Protein AF-A0A956EH50-F1 (afdb_monomer_lite)

pLDDT: mean 92.77, std 12.88, range [36.16, 98.62]

Sequence (155 aa):
MTITTTTSSTSANPGVSGMALYVPAPRVSLDQWCGWTGAAPDKVRAVVGRSFRMCSPAENVYTMAAAAALRLIDAYDVDPRRIGMLALGTESSTDNAAGAVIVKGMLDRALQARGRPSIARSCEVPELKHACLGGIYALKGALRYAACDAGDRLA

Foldseek 3Di:
DDPDPPPPPPQPQDDDPDFFFDFAPAKDFVVVVCVVPVNDSVVCCVPPNTIDGDHDPVDDPLNRLLVRVLCGCVVVVPQLQQQQEDEAQDQGDPDPPCSQVSSLVSNCVVQVVVVGHGHHPNYHRHYAYDPVCSVVVSVVVQSCCSRPPRVRGHD

Radius of gyration: 20.17 Å; chains: 1; bounding box: 40×32×76 Å

Secondary structure (DSSP, 8-state):
------------------------S-EEEHHHHHHHHT--HHHHHHHT-SEEE---TT--HHHHHHHHHHHHHHHTT--GGGB-B--EE-S--S-SSSHHHHHHHHHHHHHHTTTPPPPPTT-B--EE-BTBTHHHHHHHHHHHHHHHT-TT-B-

Structure (mmCIF, N/CA/C/O backbone):
data_AF-A0A956EH50-F1
#
_entry.id   AF-A0A956EH50-F1
#
loop_
_atom_site.group_PDB
_atom_site.id
_atom_site.type_symbol
_atom_site.label_atom_id
_atom_site.label_alt_id
_atom_site.label_comp_id
_atom_site.label_asym_id
_atom_site.label_entity_id
_atom_site.label_seq_id
_atom_site.pdbx_PDB_ins_code
_atom_site.Cartn_x
_atom_site.Cartn_y
_atom_site.Cartn_z
_atom_site.occupancy
_atom_site.B_iso_or_equiv
_atom_site.auth_seq_id
_atom_site.auth_comp_id
_atom_site.auth_asym_id
_atom_site.auth_atom_id
_atom_site.pdbx_PDB_model_num
ATOM 1 N N . MET A 1 1 ? -13.895 -11.825 47.993 1.00 43.19 1 MET A N 1
ATOM 2 C CA . MET A 1 1 ? -14.302 -11.173 46.731 1.00 43.19 1 MET A CA 1
ATOM 3 C C . MET A 1 1 ? -13.473 -11.813 45.631 1.00 43.19 1 MET A C 1
ATOM 5 O O . MET A 1 1 ? -12.304 -11.490 45.490 1.00 43.19 1 MET A O 1
ATOM 9 N N . THR A 1 2 ? -14.018 -12.840 44.985 1.00 36.16 2 THR A N 1
ATOM 10 C CA . THR A 1 2 ? -13.284 -13.690 44.039 1.00 36.16 2 THR A CA 1
ATOM 11 C C . THR A 1 2 ? -13.533 -13.150 42.639 1.00 36.16 2 THR A C 1
ATOM 13 O O . THR A 1 2 ? -14.671 -13.165 42.180 1.00 36.16 2 THR A O 1
ATOM 16 N N . ILE A 1 3 ? -12.499 -12.620 41.986 1.00 44.19 3 ILE A N 1
ATOM 17 C CA . ILE A 1 3 ? -12.585 -12.202 40.585 1.00 44.19 3 ILE A CA 1
ATOM 18 C C . ILE A 1 3 ? -12.470 -13.471 39.746 1.00 44.19 3 ILE A C 1
ATOM 20 O O . ILE A 1 3 ? -11.397 -14.058 39.630 1.00 44.19 3 ILE A O 1
ATOM 24 N N . THR A 1 4 ? -13.594 -13.930 39.211 1.00 42.38 4 THR A N 1
ATOM 25 C CA . THR A 1 4 ? -13.634 -15.035 38.256 1.00 42.38 4 THR A CA 1
ATOM 26 C C . THR A 1 4 ? -13.278 -14.483 36.878 1.00 42.38 4 THR A C 1
ATOM 28 O O . THR A 1 4 ? -14.131 -13.954 36.173 1.00 42.38 4 THR A O 1
ATOM 31 N N . THR A 1 5 ? -12.011 -14.571 36.482 1.00 48.09 5 THR A N 1
ATOM 32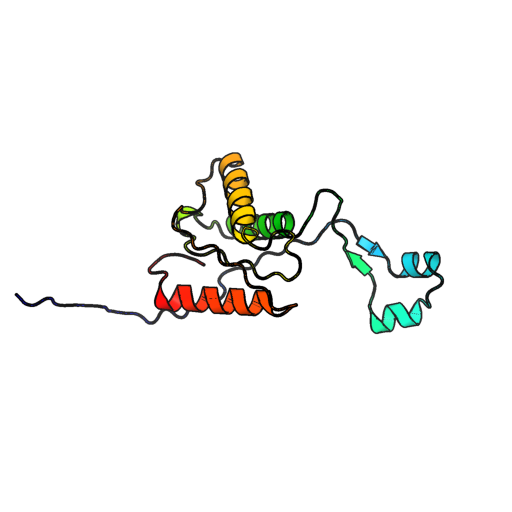 C CA . THR A 1 5 ? -11.591 -14.326 35.097 1.00 48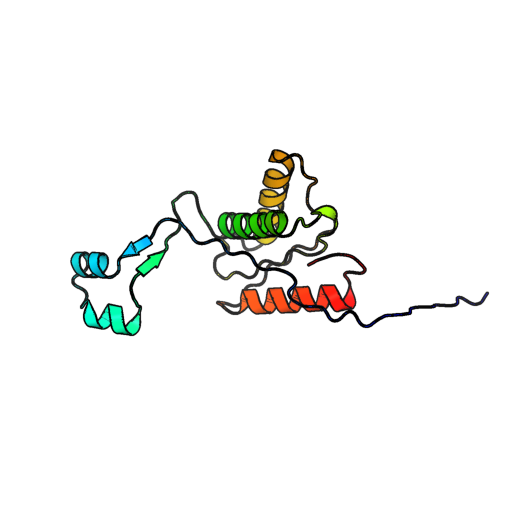.09 5 THR A CA 1
ATOM 33 C C . THR A 1 5 ? -11.981 -15.531 34.248 1.00 48.09 5 THR A C 1
ATOM 35 O O . THR A 1 5 ? -11.280 -16.538 34.204 1.00 48.09 5 THR A O 1
ATOM 38 N N . THR A 1 6 ? -13.129 -15.451 33.579 1.00 49.19 6 THR A N 1
ATOM 39 C CA . THR A 1 6 ? -13.470 -16.363 32.481 1.00 49.19 6 THR A CA 1
ATOM 40 C C . THR A 1 6 ? -12.971 -15.743 31.180 1.00 49.19 6 THR A C 1
ATOM 42 O O . THR A 1 6 ? -13.690 -15.016 30.505 1.00 49.19 6 THR A O 1
ATOM 45 N N . THR A 1 7 ? -11.714 -15.992 30.822 1.00 50.06 7 THR A N 1
ATOM 46 C CA . THR A 1 7 ? -11.222 -15.746 29.462 1.00 50.06 7 THR A CA 1
ATOM 47 C C . THR A 1 7 ? -11.301 -17.049 28.681 1.00 50.06 7 THR A C 1
ATOM 49 O O . THR A 1 7 ? -10.368 -17.847 28.676 1.00 50.06 7 THR A O 1
ATOM 52 N N . SER A 1 8 ? -12.423 -17.280 27.995 1.00 46.28 8 SER A N 1
ATOM 53 C CA . SER A 1 8 ? -12.446 -18.239 26.889 1.00 46.28 8 SER A CA 1
ATOM 54 C C . SER A 1 8 ? -11.739 -17.596 25.693 1.00 46.28 8 SER A C 1
ATOM 56 O O . SER A 1 8 ? -12.376 -17.032 24.804 1.00 46.28 8 SER A O 1
ATOM 58 N N . SER A 1 9 ? -10.407 -17.618 25.682 1.00 52.28 9 SER A N 1
ATOM 59 C CA . SER A 1 9 ? -9.657 -17.282 24.476 1.00 52.28 9 SER A CA 1
ATOM 60 C C . SER A 1 9 ? -9.770 -18.462 23.514 1.00 52.28 9 SER A C 1
ATOM 62 O O . SER A 1 9 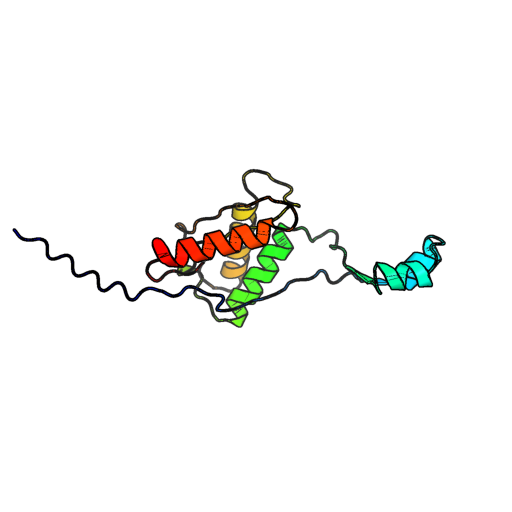? -8.954 -19.385 23.540 1.00 52.28 9 SER A O 1
ATOM 64 N N . THR A 1 10 ? -10.791 -18.462 22.662 1.00 57.34 10 THR A N 1
ATOM 65 C CA . THR A 1 10 ? -10.672 -19.134 21.367 1.00 57.34 10 THR A CA 1
ATOM 66 C C . THR A 1 10 ? -9.409 -18.557 20.743 1.00 57.34 10 THR A C 1
ATOM 68 O O . THR A 1 10 ? -9.345 -17.345 20.543 1.00 57.34 10 THR A O 1
ATOM 71 N N . SER A 1 11 ? -8.369 -19.366 20.540 1.00 58.22 11 SER A N 1
ATOM 72 C CA . SER A 1 11 ? -7.143 -18.884 19.910 1.00 58.22 11 SER A CA 1
ATOM 73 C C . SER A 1 11 ? -7.523 -18.348 18.535 1.00 58.22 11 SER A C 1
ATOM 75 O O . SER A 1 11 ? -7.837 -19.127 17.630 1.00 58.22 11 SER A O 1
ATOM 77 N N . ALA A 1 12 ? -7.580 -17.025 18.394 1.00 69.69 12 ALA A N 1
ATOM 78 C CA . ALA A 1 12 ? -7.757 -16.409 17.098 1.00 69.69 12 ALA A CA 1
ATOM 79 C C . ALA A 1 12 ? -6.592 -16.905 16.236 1.00 69.69 12 ALA A C 1
ATOM 81 O O . ALA A 1 12 ? -5.435 -16.768 16.628 1.00 69.69 12 ALA A O 1
ATOM 82 N N . ASN A 1 13 ? -6.900 -17.544 15.109 1.00 87.44 13 ASN A N 1
ATOM 83 C CA . ASN A 1 13 ? -5.915 -17.890 14.091 1.00 87.44 13 ASN A CA 1
ATOM 84 C C . ASN A 1 13 ? -5.925 -16.749 13.069 1.00 87.44 13 ASN A C 1
ATOM 86 O O . ASN A 1 13 ? -6.682 -16.827 12.097 1.00 87.44 13 ASN A O 1
ATOM 90 N N . PRO A 1 14 ? -5.174 -15.654 13.296 1.00 91.56 14 PRO A N 1
ATOM 91 C CA . PRO A 1 14 ? -5.162 -14.540 12.367 1.00 91.56 14 PRO A CA 1
ATOM 92 C C . PRO A 1 14 ? -4.572 -14.970 11.024 1.00 91.56 14 PRO A C 1
ATOM 94 O O . PRO A 1 14 ? -3.658 -15.793 10.945 1.00 91.56 14 PRO A O 1
ATOM 97 N N . GLY A 1 15 ? -5.089 -14.371 9.958 1.00 94.69 15 GLY A N 1
ATOM 98 C CA . GLY A 1 15 ? -4.685 -14.646 8.588 1.00 94.69 15 GLY A CA 1
ATOM 99 C C . GLY A 1 15 ? -5.121 -13.532 7.644 1.00 94.69 15 GLY A C 1
ATOM 100 O O . GLY A 1 15 ? -5.731 -12.544 8.053 1.00 94.69 15 GLY A O 1
ATOM 101 N N . VAL A 1 16 ? -4.804 -13.694 6.362 1.00 96.25 16 VAL A N 1
ATOM 102 C CA . VAL A 1 16 ? -5.181 -12.727 5.327 1.00 96.25 16 VAL A CA 1
ATOM 103 C C . VAL A 1 16 ? -6.628 -12.979 4.910 1.00 96.25 16 VAL A C 1
ATOM 105 O O . VAL A 1 16 ? -6.925 -14.010 4.314 1.00 96.25 16 VAL A O 1
ATOM 108 N N . SER A 1 17 ? -7.517 -12.030 5.208 1.00 95.81 17 SER A N 1
ATOM 109 C CA . SER A 1 17 ? -8.946 -12.118 4.847 1.00 95.81 17 SER A CA 1
ATOM 110 C C . SER A 1 17 ? -9.279 -11.453 3.505 1.00 95.81 17 SER A C 1
ATOM 112 O O . SER A 1 17 ? -10.322 -11.724 2.919 1.00 95.81 17 SER A O 1
ATOM 114 N N . GLY A 1 18 ? -8.394 -10.593 2.999 1.00 97.00 18 GLY A N 1
ATOM 115 C CA . GLY A 1 18 ? -8.578 -9.890 1.736 1.00 97.00 18 GLY A CA 1
ATOM 116 C C . GLY A 1 18 ? -7.281 -9.266 1.238 1.00 97.00 18 GLY A C 1
ATOM 117 O O . GLY A 1 18 ? -6.345 -9.053 2.009 1.00 97.00 18 GLY A O 1
ATOM 118 N N . MET A 1 19 ? -7.215 -8.987 -0.062 1.00 98.06 19 MET A N 1
ATOM 119 C CA . MET A 1 19 ? -6.062 -8.346 -0.691 1.00 98.06 19 MET A CA 1
ATOM 120 C C . MET A 1 19 ? -6.526 -7.460 -1.845 1.00 98.06 19 MET A C 1
ATOM 122 O O . MET A 1 19 ? -7.365 -7.860 -2.648 1.00 98.06 19 MET A O 1
ATOM 126 N N . ALA A 1 20 ? -5.947 -6.268 -1.957 1.00 98.38 20 ALA A N 1
ATOM 127 C CA . ALA A 1 20 ? -6.152 -5.382 -3.093 1.00 98.38 20 ALA A CA 1
ATOM 128 C C . ALA A 1 20 ? -4.813 -4.822 -3.567 1.00 98.38 20 ALA A C 1
ATOM 130 O O . ALA A 1 20 ? -3.886 -4.629 -2.781 1.00 98.38 20 ALA A O 1
ATOM 131 N N . LEU A 1 21 ? -4.728 -4.545 -4.867 1.00 97.69 21 LEU A N 1
ATOM 132 C CA . LEU A 1 21 ? -3.533 -4.006 -5.499 1.00 97.69 21 LEU A CA 1
ATOM 133 C C . LEU A 1 21 ? -3.850 -2.685 -6.199 1.00 97.69 21 LEU A C 1
ATOM 135 O O . LEU A 1 21 ? -4.881 -2.523 -6.865 1.00 97.69 21 LEU A O 1
ATOM 139 N N . TYR A 1 22 ? -2.906 -1.757 -6.096 1.00 97.69 22 TYR A N 1
ATOM 140 C CA . TYR A 1 22 ? -2.830 -0.583 -6.947 1.00 97.69 22 TYR A CA 1
ATOM 141 C C . TYR A 1 22 ? -1.483 -0.576 -7.669 1.00 97.69 22 TYR A C 1
ATOM 143 O O . TYR A 1 22 ? -0.433 -0.688 -7.040 1.00 97.69 22 TYR A O 1
ATOM 151 N N . VAL A 1 23 ? -1.520 -0.440 -8.993 1.00 96.44 23 VAL A N 1
ATOM 152 C CA . VAL A 1 23 ? -0.334 -0.251 -9.833 1.00 96.44 23 VAL A CA 1
ATOM 153 C C . VAL A 1 23 ? -0.536 0.992 -10.697 1.00 96.44 23 VAL A C 1
ATOM 155 O O . VAL A 1 23 ? -1.646 1.169 -11.210 1.00 96.44 23 VAL A O 1
ATOM 158 N N . PRO A 1 24 ? 0.498 1.827 -10.903 1.00 96.38 24 PRO A N 1
ATOM 159 C CA . PRO A 1 24 ? 0.370 3.030 -11.716 1.00 96.38 24 PRO A CA 1
ATOM 160 C C . PRO A 1 24 ? -0.067 2.714 -13.146 1.00 96.38 24 PRO A C 1
ATOM 162 O O . PRO A 1 24 ? 0.369 1.722 -13.744 1.00 96.38 24 PRO A O 1
ATOM 165 N N . ALA A 1 25 ? -0.912 3.568 -13.720 1.00 95.50 25 ALA A N 1
ATOM 166 C CA . ALA A 1 25 ? -1.367 3.411 -15.099 1.00 95.50 25 ALA A CA 1
ATOM 167 C C . ALA A 1 25 ? -0.233 3.549 -16.140 1.00 95.50 25 ALA A C 1
ATOM 169 O O . ALA A 1 25 ? -0.197 2.704 -17.046 1.00 95.50 25 ALA A O 1
ATOM 170 N N . PRO A 1 26 ? 0.707 4.519 -16.026 1.00 96.00 26 PRO A N 1
ATOM 171 C CA . PRO A 1 26 ? 1.783 4.677 -16.999 1.00 96.00 26 PRO A CA 1
ATOM 172 C C . PRO A 1 26 ? 2.657 3.423 -17.085 1.00 96.00 26 PRO A C 1
ATOM 174 O O . PRO A 1 26 ? 3.192 2.930 -16.089 1.00 96.00 26 PRO A O 1
ATOM 177 N N . ARG A 1 27 ? 2.801 2.896 -18.302 1.00 96.00 27 ARG A N 1
ATOM 178 C CA . ARG A 1 27 ? 3.557 1.677 -18.596 1.00 96.00 27 ARG A CA 1
ATOM 179 C C . ARG A 1 27 ? 4.557 1.953 -19.705 1.00 96.00 27 ARG A C 1
ATOM 181 O O . ARG A 1 27 ? 4.174 2.382 -20.788 1.00 96.00 27 ARG A O 1
ATOM 188 N N . VAL A 1 28 ? 5.815 1.623 -19.452 1.00 95.62 28 VAL A N 1
ATOM 189 C CA . VAL A 1 28 ? 6.898 1.744 -20.427 1.00 95.62 28 VAL A CA 1
ATOM 190 C C . VAL A 1 28 ? 7.104 0.392 -21.102 1.00 95.62 28 VAL A C 1
ATOM 192 O O . VAL A 1 28 ? 7.309 -0.623 -20.432 1.00 95.62 28 VAL A O 1
ATOM 195 N N . SER A 1 29 ? 7.023 0.364 -22.433 1.00 97.12 29 SER A N 1
ATOM 196 C CA . SER A 1 29 ? 7.400 -0.813 -23.219 1.00 97.12 29 SER A CA 1
ATOM 197 C C . SER A 1 29 ? 8.919 -0.936 -23.240 1.00 97.12 29 SER A C 1
ATOM 199 O O . SER A 1 29 ? 9.594 -0.001 -23.668 1.00 97.12 29 SER A O 1
ATOM 201 N N . LEU A 1 30 ? 9.457 -2.085 -22.819 1.00 97.25 30 LEU A N 1
ATOM 202 C CA . LEU A 1 30 ? 10.907 -2.293 -22.862 1.00 97.25 30 LEU A CA 1
ATOM 203 C C . LEU A 1 30 ? 11.439 -2.386 -24.295 1.00 97.25 30 LEU A C 1
ATOM 205 O O . LEU A 1 30 ? 12.574 -2.012 -24.532 1.00 97.25 30 LEU A O 1
ATOM 209 N N . ASP A 1 31 ? 10.607 -2.786 -25.254 1.00 95.88 31 ASP A N 1
ATOM 210 C CA . ASP A 1 31 ? 10.968 -2.816 -26.674 1.00 95.88 31 ASP A CA 1
ATOM 211 C C . ASP A 1 31 ? 11.212 -1.403 -27.234 1.00 95.88 31 ASP A C 1
ATOM 213 O O . ASP A 1 31 ? 12.267 -1.108 -27.790 1.00 95.88 31 ASP A O 1
ATOM 217 N N . GLN A 1 32 ? 10.277 -0.482 -26.971 1.00 96.69 32 GLN A N 1
ATOM 218 C CA . GLN A 1 32 ? 10.423 0.928 -27.350 1.00 96.69 32 GLN A CA 1
ATOM 219 C C . GLN A 1 32 ? 11.570 1.596 -26.587 1.00 96.69 32 GLN A C 1
ATOM 221 O O . GLN A 1 32 ? 12.324 2.380 -27.156 1.00 96.69 32 GLN A O 1
ATOM 226 N N . TRP A 1 33 ? 11.730 1.262 -25.304 1.00 96.88 33 TRP A N 1
ATOM 227 C CA . TRP A 1 33 ? 12.835 1.756 -24.489 1.00 96.88 33 TRP A CA 1
ATOM 228 C C . TRP A 1 33 ? 14.197 1.275 -25.012 1.00 96.88 33 TRP A C 1
ATOM 230 O O . TRP A 1 33 ? 15.139 2.064 -25.055 1.00 96.88 33 TRP A O 1
ATOM 240 N N . CYS A 1 34 ? 14.311 0.026 -25.475 1.00 97.69 34 CYS A N 1
ATOM 241 C CA . CYS A 1 34 ? 15.513 -0.473 -26.145 1.00 97.69 34 CYS A CA 1
ATOM 242 C C . CYS A 1 34 ? 15.784 0.277 -27.451 1.00 97.69 34 CYS A C 1
ATOM 244 O O . CYS A 1 34 ? 16.916 0.693 -27.676 1.00 97.69 34 CYS A O 1
ATOM 246 N N . GLY A 1 35 ? 14.749 0.528 -28.261 1.00 97.25 35 GLY A N 1
ATOM 247 C CA . GLY A 1 35 ? 14.869 1.358 -29.464 1.00 97.25 35 GLY A CA 1
ATOM 248 C C . GLY A 1 35 ? 15.368 2.778 -29.170 1.00 97.25 35 GLY A C 1
ATOM 249 O O . GLY A 1 35 ? 16.176 3.312 -29.922 1.00 97.25 35 GLY A O 1
ATOM 250 N N . TRP A 1 36 ? 14.943 3.371 -28.051 1.00 97.62 36 TRP A N 1
ATOM 251 C CA . TRP A 1 36 ? 15.376 4.704 -27.623 1.00 97.62 36 TRP A CA 1
ATOM 252 C C . TRP A 1 36 ? 16.801 4.735 -27.044 1.00 97.62 36 TRP A C 1
ATOM 254 O O . TRP A 1 36 ? 17.544 5.681 -27.286 1.00 97.62 36 TRP A O 1
ATOM 264 N N . THR A 1 37 ? 17.192 3.711 -26.281 1.00 97.25 37 THR A N 1
ATOM 265 C CA . THR A 1 37 ? 18.485 3.665 -25.569 1.00 97.25 37 THR A CA 1
ATOM 266 C C . THR A 1 37 ? 19.607 2.964 -26.335 1.00 97.25 37 THR A C 1
ATOM 268 O O . THR A 1 37 ? 20.762 3.045 -25.925 1.00 97.25 37 THR A O 1
ATOM 271 N N . GLY A 1 38 ? 19.286 2.234 -27.406 1.00 97.00 38 GLY A N 1
ATOM 272 C CA . GLY A 1 38 ? 20.223 1.344 -28.095 1.00 97.00 38 GLY A CA 1
ATOM 273 C C . GLY A 1 38 ? 20.536 0.051 -27.328 1.00 97.00 38 GLY A C 1
ATOM 274 O O . GLY A 1 38 ? 21.463 -0.671 -27.692 1.00 97.00 38 GLY A O 1
ATOM 275 N N . ALA A 1 39 ? 19.797 -0.261 -26.257 1.00 96.75 39 ALA A N 1
ATOM 276 C CA . ALA A 1 39 ? 19.978 -1.501 -25.507 1.00 96.75 39 ALA A CA 1
ATOM 277 C C . ALA A 1 39 ? 19.549 -2.730 -26.328 1.00 96.75 39 ALA A C 1
ATOM 279 O O . ALA A 1 39 ? 18.572 -2.677 -27.069 1.00 96.75 39 ALA A O 1
ATOM 280 N N . ALA A 1 40 ? 20.240 -3.862 -26.150 1.00 97.06 40 ALA A N 1
ATOM 281 C CA . ALA A 1 40 ? 19.937 -5.109 -26.857 1.00 97.06 40 ALA A CA 1
ATOM 282 C C . ALA A 1 40 ? 18.556 -5.675 -26.442 1.00 97.06 40 ALA A C 1
ATOM 284 O O . ALA A 1 40 ? 18.427 -6.144 -25.300 1.00 97.06 40 ALA A O 1
ATOM 285 N N . PRO A 1 41 ? 17.543 -5.691 -27.336 1.00 95.75 41 PRO A N 1
ATOM 286 C CA . PRO A 1 41 ? 16.174 -6.071 -26.975 1.00 95.75 41 PRO A CA 1
ATOM 287 C C . PRO A 1 41 ? 16.066 -7.496 -26.431 1.00 95.75 41 PRO A C 1
ATOM 289 O O . PRO A 1 41 ? 15.393 -7.724 -25.425 1.00 95.75 41 PRO A O 1
ATOM 292 N N . ASP A 1 42 ? 16.788 -8.443 -27.035 1.00 96.19 42 ASP A N 1
ATOM 293 C CA . ASP A 1 42 ? 16.758 -9.851 -26.627 1.00 96.19 42 ASP A CA 1
ATOM 294 C C . ASP A 1 42 ? 17.311 -10.050 -25.212 1.00 96.19 42 ASP A C 1
ATOM 296 O O . ASP A 1 42 ? 16.714 -10.759 -24.401 1.00 96.19 42 ASP A O 1
ATOM 300 N N . LYS A 1 43 ? 18.403 -9.352 -24.867 1.00 96.69 43 LYS A N 1
ATOM 301 C CA . LYS A 1 43 ? 18.993 -9.396 -23.521 1.00 96.69 43 LYS A CA 1
ATOM 302 C C . LYS A 1 43 ? 18.046 -8.801 -22.482 1.00 96.69 43 LYS A C 1
ATOM 304 O O . LYS A 1 43 ? 17.830 -9.399 -21.429 1.00 96.69 43 LYS A O 1
ATOM 309 N N . VAL A 1 44 ? 17.481 -7.627 -22.764 1.00 97.12 44 VAL A N 1
ATOM 310 C CA . VAL A 1 44 ? 16.565 -6.942 -21.838 1.00 97.12 44 VAL A CA 1
ATOM 311 C C . VAL A 1 44 ? 15.296 -7.765 -21.635 1.00 97.12 44 VAL A C 1
ATOM 313 O O . VAL A 1 44 ? 14.860 -7.949 -20.497 1.00 97.12 44 VAL A O 1
ATOM 316 N N . ARG A 1 45 ? 14.744 -8.337 -22.710 1.00 95.19 45 ARG A N 1
ATOM 317 C CA . ARG A 1 45 ? 13.584 -9.224 -22.626 1.00 95.19 45 ARG A CA 1
ATOM 318 C C . ARG A 1 45 ? 13.872 -10.474 -21.800 1.00 95.19 45 ARG A C 1
ATOM 320 O O . ARG A 1 45 ? 13.006 -10.870 -21.024 1.00 95.19 45 ARG A O 1
ATOM 327 N N . ALA A 1 46 ? 15.050 -11.074 -21.958 1.00 96.12 46 ALA A N 1
ATOM 328 C CA . ALA A 1 46 ? 15.426 -12.292 -21.246 1.00 96.12 46 ALA A CA 1
ATOM 329 C C . ALA A 1 46 ? 15.650 -12.075 -19.738 1.00 96.12 46 ALA A C 1
ATOM 331 O O . ALA A 1 46 ? 15.334 -12.961 -18.952 1.00 96.12 46 ALA A O 1
ATOM 332 N N . VAL A 1 47 ? 16.184 -10.917 -19.332 1.00 96.12 47 VAL A N 1
ATOM 333 C CA . VAL A 1 47 ? 16.575 -10.660 -17.931 1.00 96.12 47 VAL A CA 1
ATOM 334 C C . VAL A 1 47 ? 15.533 -9.849 -17.157 1.00 96.12 47 VAL A C 1
ATOM 336 O O . VAL A 1 47 ? 15.282 -10.129 -15.990 1.00 96.12 47 VAL A O 1
ATOM 339 N N . VAL A 1 48 ? 14.934 -8.833 -17.783 1.00 95.00 48 VAL A N 1
ATOM 340 C CA . VAL A 1 48 ? 14.034 -7.872 -17.115 1.00 95.00 48 VAL A CA 1
ATOM 341 C C . VAL A 1 48 ? 12.571 -8.144 -17.460 1.00 95.00 48 VAL A C 1
ATOM 343 O O . VAL A 1 48 ? 11.691 -8.030 -16.610 1.00 95.00 48 VAL A O 1
ATOM 346 N N . GLY A 1 49 ? 12.293 -8.507 -18.713 1.00 95.69 49 GLY A N 1
ATOM 347 C CA . GLY A 1 49 ? 10.951 -8.823 -19.196 1.00 95.69 49 GLY A CA 1
ATOM 348 C C . GLY A 1 49 ? 10.439 -7.830 -20.237 1.00 95.69 49 GLY A C 1
ATOM 349 O O . GLY A 1 49 ? 11.171 -7.372 -21.108 1.00 95.69 49 GLY A O 1
ATOM 350 N N . ARG A 1 50 ? 9.134 -7.531 -20.213 1.00 96.31 50 ARG A N 1
ATOM 351 C CA . ARG A 1 50 ? 8.455 -6.833 -21.330 1.00 96.31 50 ARG A CA 1
ATOM 352 C C . ARG A 1 50 ? 8.133 -5.362 -21.068 1.00 96.31 50 ARG A C 1
ATOM 354 O O . ARG A 1 50 ? 7.850 -4.623 -22.010 1.00 96.31 50 ARG A O 1
ATOM 361 N N . SER A 1 51 ? 8.089 -4.949 -19.806 1.00 96.94 51 SER A N 1
ATOM 362 C CA . SER A 1 51 ? 7.693 -3.596 -19.406 1.00 96.94 51 SER A CA 1
ATOM 363 C C . SER A 1 51 ? 7.893 -3.358 -17.925 1.00 96.94 51 SER A C 1
ATOM 365 O O . SER A 1 51 ? 7.799 -4.304 -17.147 1.00 96.94 51 SER A O 1
ATOM 367 N N . PHE A 1 52 ? 7.943 -2.089 -17.547 1.00 95.62 52 PHE A N 1
ATOM 368 C CA . PHE A 1 52 ? 7.754 -1.638 -16.173 1.00 95.62 52 PHE A CA 1
ATOM 369 C C . PHE A 1 52 ? 6.691 -0.534 -16.118 1.00 95.62 52 PHE A C 1
ATOM 371 O O . PHE A 1 52 ? 6.248 -0.019 -17.150 1.00 95.62 52 PHE A O 1
ATOM 378 N N . ARG A 1 53 ? 6.235 -0.209 -14.909 1.00 96.12 53 ARG A N 1
ATOM 379 C CA . ARG A 1 53 ? 5.283 0.876 -14.649 1.00 96.12 53 ARG A CA 1
ATOM 380 C C . ARG A 1 53 ? 5.977 1.969 -13.854 1.00 96.12 53 ARG A C 1
ATOM 382 O O . ARG A 1 53 ? 6.843 1.668 -13.040 1.00 96.12 53 ARG A O 1
ATOM 389 N N . MET A 1 54 ? 5.584 3.209 -14.107 1.00 95.31 54 MET A N 1
ATOM 390 C CA . MET A 1 54 ? 6.103 4.389 -13.419 1.00 95.31 54 MET A CA 1
ATOM 391 C C . MET A 1 54 ? 4.933 5.174 -12.846 1.00 95.31 54 MET A C 1
ATOM 393 O O . MET A 1 54 ? 3.876 5.247 -13.472 1.00 95.31 54 MET A O 1
ATOM 397 N N . CYS A 1 55 ? 5.128 5.771 -11.675 1.00 95.62 55 CYS A N 1
ATOM 398 C CA . CYS A 1 55 ? 4.179 6.736 -11.136 1.00 95.62 55 CYS A CA 1
ATOM 399 C C . CYS A 1 55 ? 3.996 7.900 -12.117 1.00 95.62 55 CYS A C 1
ATOM 401 O O . CYS A 1 55 ? 4.969 8.393 -12.694 1.00 95.62 55 CYS A O 1
ATOM 403 N N . SER A 1 56 ? 2.757 8.359 -12.289 1.00 95.12 56 SER A N 1
ATOM 404 C CA . SER A 1 56 ? 2.521 9.690 -12.848 1.00 95.12 56 SER A CA 1
ATOM 405 C C . SER A 1 56 ? 3.013 10.772 -11.870 1.00 95.12 56 SER A C 1
ATOM 407 O O . SER A 1 56 ? 3.212 10.484 -10.690 1.00 95.12 56 SER A O 1
ATOM 409 N N . PRO A 1 57 ? 3.172 12.036 -12.304 1.00 95.25 57 PRO A N 1
ATOM 410 C CA . PRO A 1 57 ? 3.587 13.124 -11.410 1.00 95.25 57 PRO A CA 1
ATOM 411 C C . PRO A 1 57 ? 2.662 13.359 -10.204 1.00 95.25 57 PRO A C 1
ATOM 413 O O . PRO A 1 57 ? 3.079 13.966 -9.223 1.00 95.25 57 PRO A O 1
ATOM 416 N N . ALA A 1 58 ? 1.412 12.892 -10.273 1.00 93.56 58 ALA A N 1
ATOM 417 C CA . ALA A 1 58 ? 0.439 12.980 -9.186 1.00 93.56 58 ALA A CA 1
ATOM 418 C C . ALA A 1 58 ? 0.465 11.761 -8.243 1.00 93.56 58 ALA A C 1
ATOM 420 O O . ALA A 1 58 ? -0.302 11.714 -7.281 1.00 93.56 58 ALA A O 1
ATOM 421 N N . GLU A 1 59 ? 1.316 10.769 -8.513 1.00 96.50 59 GLU A N 1
ATOM 422 C CA . GLU A 1 59 ? 1.406 9.526 -7.756 1.00 96.50 59 GLU A CA 1
ATOM 423 C C . GLU A 1 59 ? 2.745 9.412 -7.023 1.00 96.50 59 GLU A C 1
ATOM 425 O O . GLU A 1 59 ? 3.825 9.652 -7.557 1.00 96.50 59 GLU A O 1
ATOM 430 N N . ASN A 1 60 ? 2.663 8.963 -5.779 1.00 96.12 60 ASN A N 1
ATOM 431 C CA . ASN A 1 60 ? 3.785 8.541 -4.953 1.00 96.12 60 ASN A CA 1
ATOM 432 C C . ASN A 1 60 ? 3.383 7.332 -4.093 1.00 96.12 60 ASN A C 1
ATOM 434 O O . ASN A 1 60 ? 2.233 6.878 -4.120 1.00 96.12 60 ASN A O 1
ATOM 438 N N . VAL A 1 61 ? 4.319 6.842 -3.279 1.00 96.38 61 VAL A N 1
ATOM 439 C CA . VAL A 1 61 ? 4.102 5.668 -2.424 1.00 96.38 61 VAL A CA 1
ATOM 440 C C . VAL A 1 61 ? 2.883 5.799 -1.500 1.00 96.38 61 VAL A C 1
ATOM 442 O O . VAL A 1 61 ? 2.144 4.831 -1.335 1.00 96.38 61 VAL A O 1
ATOM 445 N N . TYR A 1 62 ? 2.607 6.991 -0.959 1.00 97.75 62 TYR A N 1
ATOM 446 C CA . TYR A 1 62 ? 1.477 7.213 -0.051 1.00 97.75 62 TYR A CA 1
ATOM 447 C C . TYR A 1 62 ? 0.143 7.187 -0.786 1.00 97.75 62 TYR A C 1
ATOM 449 O O . TYR A 1 62 ? -0.793 6.529 -0.338 1.00 97.75 62 TYR A O 1
ATOM 457 N N . THR A 1 63 ? 0.061 7.853 -1.941 1.00 97.62 63 THR A N 1
ATOM 458 C CA . THR A 1 63 ? -1.161 7.844 -2.762 1.00 97.62 63 THR A CA 1
ATOM 459 C C . THR A 1 63 ? -1.488 6.438 -3.262 1.00 97.62 63 THR A C 1
ATOM 461 O O . THR A 1 63 ? -2.646 6.034 -3.222 1.00 97.62 63 THR A O 1
ATOM 464 N N . MET A 1 64 ? -0.474 5.658 -3.653 1.00 98.06 64 MET A N 1
ATOM 465 C CA . MET A 1 64 ? -0.650 4.271 -4.078 1.00 98.06 64 MET A CA 1
ATOM 466 C C . MET A 1 64 ? -1.104 3.375 -2.924 1.00 98.06 64 MET A C 1
ATOM 468 O O . MET A 1 64 ? -2.033 2.586 -3.098 1.00 98.06 64 MET A O 1
ATOM 472 N N . ALA A 1 65 ? -0.486 3.511 -1.745 1.00 98.19 65 ALA A N 1
ATOM 473 C CA . ALA A 1 65 ? -0.876 2.766 -0.550 1.00 98.19 65 ALA A CA 1
ATOM 474 C C . ALA A 1 65 ? -2.319 3.091 -0.134 1.00 98.19 65 ALA A C 1
ATOM 476 O O . ALA A 1 65 ? -3.121 2.181 0.071 1.00 98.19 65 ALA A O 1
ATOM 477 N N . ALA A 1 66 ? -2.682 4.378 -0.099 1.00 98.44 66 ALA A N 1
ATOM 478 C CA . ALA A 1 66 ? -4.043 4.815 0.197 1.00 98.44 66 ALA A CA 1
ATOM 479 C C . ALA A 1 66 ? -5.047 4.311 -0.853 1.00 98.44 66 ALA A C 1
ATOM 481 O O . ALA A 1 66 ? -6.122 3.841 -0.493 1.00 98.44 66 ALA A O 1
ATOM 482 N N . ALA A 1 67 ? -4.702 4.336 -2.145 1.00 98.38 67 ALA A N 1
ATOM 483 C CA . ALA A 1 67 ? -5.570 3.823 -3.204 1.00 98.38 67 ALA A CA 1
ATOM 484 C C . ALA A 1 67 ? -5.788 2.303 -3.101 1.00 98.38 67 ALA A C 1
ATOM 486 O O . ALA A 1 67 ? -6.911 1.835 -3.288 1.00 98.38 67 ALA A O 1
ATOM 487 N N . ALA A 1 68 ? -4.745 1.529 -2.784 1.00 98.62 68 ALA A N 1
ATOM 488 C CA . ALA A 1 68 ? -4.858 0.086 -2.572 1.00 98.62 68 ALA A CA 1
ATOM 489 C C . ALA A 1 68 ? -5.707 -0.244 -1.333 1.00 98.62 68 ALA A C 1
ATOM 491 O O . ALA A 1 68 ? -6.618 -1.066 -1.421 1.00 98.62 68 ALA A O 1
ATOM 492 N N . ALA A 1 69 ? -5.460 0.431 -0.208 1.00 98.50 69 ALA A N 1
ATOM 493 C CA . ALA A 1 69 ? -6.221 0.231 1.023 1.00 98.50 69 ALA A CA 1
ATOM 494 C C . ALA A 1 69 ? -7.696 0.625 0.855 1.00 98.50 69 ALA A C 1
ATOM 496 O O . ALA A 1 69 ? -8.581 -0.125 1.244 1.00 98.50 69 ALA A O 1
ATOM 497 N N . LEU A 1 70 ? -7.987 1.744 0.192 1.00 98.62 70 LEU A N 1
ATOM 498 C CA . LEU A 1 70 ? -9.357 2.157 -0.109 1.00 98.62 70 LEU A CA 1
ATOM 499 C C . LEU A 1 70 ? -10.089 1.133 -0.985 1.00 98.62 70 LEU A C 1
ATOM 501 O O . LEU A 1 70 ? -11.224 0.779 -0.684 1.00 98.62 70 LEU A O 1
ATOM 505 N N . ARG A 1 71 ? -9.421 0.601 -2.022 1.00 98.56 71 ARG A N 1
ATOM 506 C CA . ARG A 1 71 ? -9.964 -0.491 -2.848 1.00 98.56 71 ARG A CA 1
ATOM 507 C C . ARG A 1 71 ? -10.284 -1.730 -2.021 1.00 98.56 71 ARG A C 1
ATOM 509 O O . ARG A 1 71 ? -11.301 -2.357 -2.279 1.00 98.56 71 ARG A O 1
ATOM 516 N N . LEU A 1 72 ? -9.438 -2.083 -1.052 1.00 98.62 72 LEU A N 1
ATOM 517 C CA . LEU A 1 72 ? -9.696 -3.196 -0.139 1.00 98.62 72 LEU A CA 1
ATOM 518 C C . LEU A 1 72 ? -10.926 -2.918 0.736 1.00 98.62 72 LEU A C 1
ATOM 520 O O . LEU A 1 72 ? -11.820 -3.754 0.811 1.00 98.62 72 LEU A O 1
ATOM 524 N N . ILE A 1 73 ? -10.996 -1.739 1.357 1.00 98.38 73 ILE A N 1
ATOM 525 C CA . ILE A 1 73 ? -12.120 -1.367 2.224 1.00 98.38 73 ILE A CA 1
ATOM 526 C C . ILE A 1 73 ? -13.438 -1.385 1.434 1.00 98.38 73 ILE A C 1
ATOM 528 O O . ILE A 1 73 ? -14.447 -1.845 1.959 1.00 98.38 73 ILE A O 1
ATOM 532 N N . ASP A 1 74 ? -13.440 -0.907 0.188 1.00 97.56 74 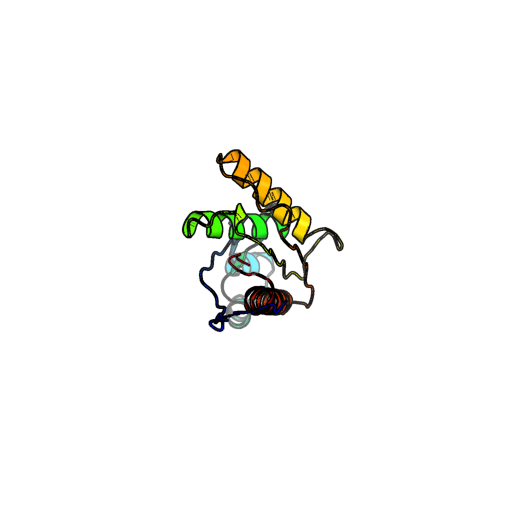ASP A N 1
ATOM 533 C CA . ASP A 1 74 ? -14.624 -0.924 -0.677 1.00 97.56 74 ASP A CA 1
ATOM 534 C C . ASP A 1 74 ? -14.969 -2.349 -1.158 1.00 97.56 74 ASP A C 1
ATOM 536 O O . ASP A 1 74 ? -16.126 -2.752 -1.094 1.00 97.56 74 ASP A O 1
ATOM 540 N N . ALA A 1 75 ? -13.985 -3.137 -1.608 1.00 98.12 75 ALA A N 1
ATOM 541 C CA . ALA A 1 75 ? -14.221 -4.469 -2.180 1.00 98.12 75 ALA A CA 1
ATOM 542 C C . ALA A 1 75 ? -14.703 -5.508 -1.156 1.00 98.12 75 ALA A C 1
ATOM 544 O O . ALA A 1 75 ? -15.390 -6.456 -1.530 1.00 98.12 75 ALA A O 1
ATOM 545 N N . TYR A 1 76 ? -14.330 -5.339 0.112 1.00 98.12 76 TYR A N 1
ATOM 546 C CA . TYR A 1 76 ? -14.667 -6.260 1.199 1.00 98.12 76 TYR A CA 1
ATOM 547 C C . TYR A 1 76 ? -15.657 -5.661 2.210 1.00 98.12 76 TYR A C 1
ATOM 549 O O . TYR A 1 76 ? -15.861 -6.253 3.267 1.00 98.12 76 TYR A O 1
ATOM 557 N N . ASP A 1 77 ? -16.238 -4.493 1.907 1.00 97.19 77 ASP A N 1
ATOM 558 C CA . ASP A 1 77 ? -17.155 -3.748 2.785 1.00 97.19 77 ASP A CA 1
ATOM 559 C C . ASP A 1 77 ? -16.656 -3.638 4.240 1.00 97.19 77 ASP A C 1
ATOM 561 O O . ASP A 1 77 ? -17.361 -3.878 5.221 1.00 97.19 77 ASP A O 1
ATOM 565 N N . VAL A 1 78 ? -15.373 -3.305 4.395 1.00 97.88 78 VAL A N 1
ATOM 566 C CA . VAL A 1 78 ? -14.747 -3.191 5.717 1.00 97.88 78 VAL A CA 1
ATOM 567 C C . VAL A 1 78 ? -15.291 -1.948 6.414 1.00 97.88 78 VAL A C 1
ATOM 569 O O . VAL A 1 78 ? -15.172 -0.851 5.870 1.00 97.88 78 VAL A O 1
ATOM 572 N N . ASP A 1 79 ? -15.827 -2.084 7.633 1.00 97.62 79 ASP A N 1
ATOM 573 C CA . ASP A 1 79 ? -16.151 -0.931 8.486 1.00 97.62 79 ASP A CA 1
ATOM 574 C C . ASP A 1 79 ? -14.848 -0.240 8.931 1.00 97.62 79 ASP A C 1
ATOM 576 O O . ASP A 1 79 ? -14.100 -0.816 9.733 1.00 97.62 79 ASP A O 1
ATOM 580 N N . PRO A 1 80 ? -14.564 1.001 8.483 1.00 98.00 80 PRO A N 1
ATOM 581 C CA . PRO A 1 80 ? -13.323 1.696 8.824 1.00 98.00 80 PRO A CA 1
ATOM 582 C C . PRO A 1 80 ? -13.112 1.879 10.332 1.00 98.00 80 PRO A C 1
ATOM 584 O O . PRO A 1 80 ? -11.976 1.961 10.799 1.00 98.00 80 PRO A O 1
ATOM 587 N N . ARG A 1 81 ? -14.192 1.907 11.122 1.00 97.81 81 ARG A N 1
ATOM 588 C CA . ARG A 1 81 ? -14.126 2.061 12.585 1.00 97.81 81 ARG A CA 1
ATOM 589 C C . ARG A 1 81 ? -13.583 0.818 13.286 1.00 97.81 81 ARG A C 1
ATOM 591 O O . ARG A 1 81 ? -13.168 0.915 14.436 1.00 97.81 81 ARG A O 1
ATOM 598 N N . ARG A 1 82 ? -13.578 -0.334 12.609 1.00 97.50 82 ARG A N 1
ATOM 599 C CA . ARG A 1 82 ? -13.018 -1.587 13.130 1.00 97.50 82 ARG A CA 1
ATOM 600 C C . ARG A 1 82 ? -11.525 -1.730 12.858 1.00 97.50 82 ARG A C 1
ATOM 602 O O . ARG A 1 82 ? -10.910 -2.615 13.438 1.00 97.50 82 ARG A O 1
ATOM 609 N N . ILE A 1 83 ? -10.938 -0.890 12.006 1.00 98.00 83 ILE A N 1
ATOM 610 C CA . ILE A 1 83 ? -9.503 -0.926 11.711 1.00 98.00 83 ILE A CA 1
ATOM 611 C C . ILE A 1 83 ? -8.746 -0.381 12.927 1.00 98.00 83 ILE A C 1
ATOM 613 O O . ILE A 1 83 ? -8.833 0.802 13.264 1.00 98.00 83 ILE A O 1
ATOM 617 N N . GLY A 1 84 ? -8.045 -1.277 13.614 1.00 97.81 84 GLY A N 1
ATOM 618 C CA . GLY A 1 84 ? -7.269 -1.007 14.816 1.00 97.81 84 GLY A CA 1
ATOM 619 C C . GLY A 1 84 ? -5.765 -0.891 14.567 1.00 97.81 84 GLY A C 1
ATOM 620 O O . GLY A 1 84 ? -5.073 -0.287 15.383 1.00 97.81 84 GLY A O 1
ATOM 621 N N . MET A 1 85 ? -5.274 -1.384 13.429 1.00 98.25 85 MET A N 1
ATOM 622 C CA . MET A 1 85 ? -3.911 -1.167 12.953 1.00 98.25 85 MET A CA 1
ATOM 623 C C . MET A 1 85 ? -3.913 -0.914 11.440 1.00 98.25 85 MET A C 1
ATOM 625 O O . MET A 1 85 ? -4.694 -1.503 10.705 1.00 98.25 85 MET A O 1
ATOM 629 N N . LEU A 1 86 ? -3.029 -0.029 10.984 1.00 98.25 86 LEU A N 1
ATOM 630 C CA . LEU A 1 86 ? -2.685 0.189 9.583 1.00 98.25 86 LEU A CA 1
ATOM 631 C C . LEU A 1 86 ? -1.163 0.269 9.493 1.00 98.25 86 LEU A C 1
ATOM 633 O O . LEU A 1 86 ? -0.561 1.300 9.790 1.00 98.25 86 LEU A O 1
ATOM 637 N N . ALA A 1 87 ? -0.530 -0.833 9.103 1.00 97.81 87 ALA A N 1
ATOM 638 C CA . ALA A 1 87 ? 0.922 -0.915 9.002 1.00 97.81 87 ALA A CA 1
ATOM 639 C C . ALA A 1 87 ? 1.405 -0.607 7.575 1.00 97.81 87 ALA A C 1
ATOM 641 O O . ALA A 1 87 ? 0.993 -1.258 6.613 1.00 97.81 87 ALA A O 1
ATOM 642 N N . LEU A 1 88 ? 2.323 0.352 7.430 1.00 97.69 88 LEU A N 1
ATOM 643 C CA . LEU A 1 88 ? 2.944 0.698 6.150 1.00 97.69 88 LEU A CA 1
ATOM 644 C C . LEU A 1 88 ? 4.340 0.075 6.049 1.00 97.69 88 LEU A C 1
ATOM 646 O O . LEU A 1 88 ? 5.285 0.540 6.678 1.00 97.69 88 LEU A O 1
ATOM 650 N N . GLY A 1 89 ? 4.496 -0.954 5.219 1.00 97.56 89 GLY A N 1
ATOM 651 C CA . GLY A 1 89 ? 5.813 -1.461 4.831 1.00 97.56 89 GLY A CA 1
ATOM 652 C C . GLY A 1 89 ? 6.324 -0.746 3.582 1.00 97.56 89 GLY A C 1
ATOM 653 O O . GLY A 1 89 ? 5.693 -0.850 2.532 1.00 97.56 89 GLY A O 1
ATOM 654 N N . THR A 1 90 ? 7.447 -0.029 3.661 1.00 96.44 90 THR A N 1
ATOM 655 C CA . THR A 1 90 ? 7.994 0.709 2.507 1.00 96.44 90 THR A CA 1
ATOM 656 C C . THR A 1 90 ? 9.500 0.954 2.616 1.00 96.44 90 THR A C 1
ATOM 658 O O . THR A 1 90 ? 10.032 1.146 3.704 1.00 96.44 90 THR A O 1
ATOM 661 N N . GLU A 1 91 ? 10.197 0.995 1.480 1.00 96.38 91 GLU A N 1
ATOM 662 C CA . GLU A 1 91 ? 11.571 1.517 1.368 1.00 96.38 91 GLU A CA 1
ATOM 663 C C . GLU A 1 91 ? 11.623 2.897 0.684 1.00 96.38 91 GLU A C 1
ATOM 665 O O . GLU A 1 91 ? 12.689 3.492 0.568 1.00 96.38 91 GLU A O 1
ATOM 670 N N . SER A 1 92 ? 10.471 3.427 0.257 1.00 95.56 92 SER A N 1
ATOM 671 C CA . SER A 1 92 ? 10.361 4.612 -0.611 1.00 95.56 92 SER A CA 1
ATOM 672 C C . SER A 1 92 ? 9.639 5.796 0.043 1.00 95.56 92 SER A C 1
ATOM 674 O O . SER A 1 92 ? 9.164 6.691 -0.652 1.00 95.56 92 SER A O 1
ATOM 676 N N . SER A 1 93 ? 9.499 5.797 1.371 1.00 93.69 93 SER A N 1
ATOM 677 C CA . SER A 1 93 ? 8.888 6.912 2.108 1.00 93.69 93 SER A CA 1
ATOM 678 C C . SER A 1 93 ? 9.699 8.196 1.915 1.00 93.69 93 SER A C 1
ATOM 680 O O . SER A 1 93 ? 10.919 8.177 2.081 1.00 93.69 93 SER A O 1
ATOM 682 N N . THR A 1 94 ? 9.027 9.308 1.621 1.00 92.88 94 THR A N 1
ATOM 683 C CA . THR A 1 94 ? 9.648 10.642 1.532 1.00 92.88 94 THR A CA 1
ATOM 684 C C . THR A 1 94 ? 9.685 11.370 2.877 1.00 92.88 94 THR A C 1
ATOM 686 O O . THR A 1 94 ? 10.367 12.379 3.005 1.00 92.88 94 THR A O 1
ATOM 689 N N . ASP A 1 95 ? 8.963 10.860 3.874 1.00 92.25 95 ASP A N 1
ATOM 690 C CA . ASP A 1 95 ? 8.963 11.304 5.263 1.00 92.25 95 ASP A CA 1
ATOM 691 C C . ASP A 1 95 ? 9.329 10.115 6.169 1.00 92.25 95 ASP A C 1
ATOM 693 O O . ASP A 1 95 ? 8.854 8.997 5.968 1.00 92.25 95 ASP A O 1
ATOM 697 N N . ASN A 1 96 ? 10.219 10.328 7.140 1.00 85.44 96 ASN A N 1
ATOM 698 C CA . ASN A 1 96 ? 10.715 9.266 8.026 1.00 85.44 96 ASN A CA 1
ATOM 699 C C . ASN A 1 96 ? 9.931 9.137 9.340 1.00 85.44 96 ASN A C 1
ATOM 701 O O . ASN A 1 96 ? 10.213 8.228 10.116 1.00 85.44 96 ASN A O 1
ATOM 705 N N . ALA A 1 97 ? 8.986 10.038 9.602 1.00 87.69 97 ALA A N 1
ATOM 706 C CA . ALA A 1 97 ? 8.213 10.093 10.837 1.00 87.69 97 ALA A CA 1
ATOM 707 C C . ALA A 1 97 ? 6.714 9.851 10.608 1.00 87.69 97 ALA A C 1
ATOM 709 O O . ALA A 1 97 ? 6.039 9.320 11.487 1.00 87.69 97 ALA A O 1
ATOM 710 N N . ALA A 1 98 ? 6.183 10.248 9.449 1.00 94.31 98 ALA A N 1
ATOM 711 C CA . ALA A 1 98 ? 4.748 10.425 9.261 1.00 94.31 98 ALA A CA 1
ATOM 712 C C . ALA A 1 98 ? 4.142 9.651 8.081 1.00 94.31 98 ALA A C 1
ATOM 714 O O . ALA A 1 98 ? 2.953 9.821 7.826 1.00 94.31 98 ALA A O 1
ATOM 715 N N . GLY A 1 99 ? 4.873 8.800 7.355 1.00 96.31 99 GLY A N 1
ATOM 716 C CA . GLY A 1 99 ? 4.346 8.180 6.130 1.00 96.31 99 GLY A CA 1
ATOM 717 C C . GLY A 1 99 ? 3.062 7.364 6.341 1.00 96.31 99 GLY A C 1
ATOM 718 O O . GLY A 1 99 ? 2.065 7.600 5.654 1.00 96.31 99 GLY A O 1
ATOM 719 N N . ALA A 1 100 ? 3.016 6.482 7.344 1.00 97.06 100 ALA A N 1
ATOM 720 C CA . ALA A 1 100 ? 1.791 5.749 7.702 1.00 97.06 100 ALA A CA 1
ATOM 721 C C . ALA A 1 100 ? 0.639 6.677 8.157 1.00 97.06 100 ALA A C 1
ATOM 723 O O . ALA A 1 100 ? -0.525 6.456 7.811 1.00 97.06 100 ALA A O 1
ATOM 724 N N . VAL A 1 101 ? 0.960 7.765 8.870 1.00 97.50 101 VAL A N 1
ATOM 725 C CA . VAL A 1 101 ? -0.009 8.791 9.302 1.00 97.50 101 VAL A CA 1
ATOM 726 C C . VAL A 1 101 ? -0.589 9.540 8.098 1.00 97.50 101 VAL A C 1
ATOM 728 O O . VAL A 1 101 ? -1.797 9.773 8.035 1.00 97.50 101 VAL A O 1
ATOM 731 N N . ILE A 1 102 ? 0.248 9.878 7.113 1.00 98.25 102 ILE A N 1
ATOM 732 C CA . ILE A 1 102 ? -0.156 10.516 5.856 1.00 98.25 102 ILE A CA 1
ATOM 733 C C . ILE A 1 102 ? -1.124 9.603 5.097 1.00 98.25 102 ILE A C 1
ATOM 735 O O . ILE A 1 102 ? -2.176 10.073 4.661 1.00 98.25 102 ILE A O 1
ATOM 739 N N . VAL A 1 103 ? -0.822 8.302 4.992 1.00 98.38 103 VAL A N 1
ATOM 740 C CA . VAL A 1 103 ? -1.708 7.314 4.348 1.00 98.38 103 VAL A CA 1
ATOM 741 C C . VAL A 1 103 ? -3.061 7.243 5.056 1.00 98.38 103 VAL A C 1
ATOM 743 O O . VAL A 1 103 ? -4.094 7.359 4.392 1.00 98.38 103 VAL A O 1
ATOM 746 N N . LYS A 1 104 ? -3.080 7.132 6.393 1.00 98.38 104 LYS A N 1
ATOM 747 C CA . LYS A 1 104 ? -4.332 7.162 7.167 1.00 98.38 104 LYS A CA 1
ATOM 748 C C . LYS A 1 104 ? -5.122 8.448 6.903 1.00 98.38 104 LYS A C 1
ATOM 750 O O . LYS A 1 104 ? -6.322 8.385 6.656 1.00 98.38 104 LYS A O 1
ATOM 755 N N . GLY A 1 105 ? -4.460 9.606 6.893 1.00 98.44 105 GLY A N 1
ATOM 756 C CA . GLY A 1 105 ? -5.106 10.890 6.613 1.00 98.44 105 GLY A CA 1
ATOM 757 C C . GLY A 1 105 ? -5.700 10.981 5.201 1.00 98.44 105 GLY A C 1
ATOM 758 O O . GLY A 1 105 ? -6.787 11.533 5.024 1.00 98.44 105 GLY A O 1
ATOM 759 N N . MET A 1 106 ? -5.026 10.418 4.191 1.00 98.56 106 MET A N 1
ATOM 760 C CA . MET A 1 106 ? -5.562 10.315 2.827 1.00 98.56 106 MET A CA 1
ATOM 761 C C . MET A 1 106 ? -6.801 9.410 2.772 1.00 98.56 106 MET A C 1
ATOM 763 O O . MET A 1 106 ? -7.788 9.778 2.134 1.00 98.56 106 MET A O 1
ATOM 767 N N . LEU A 1 107 ? -6.774 8.267 3.466 1.00 98.44 107 LEU A N 1
ATOM 768 C CA . LEU A 1 107 ? -7.917 7.356 3.573 1.00 98.44 107 LEU A CA 1
ATOM 769 C C . LEU A 1 107 ? -9.108 8.012 4.266 1.00 98.44 107 LEU A C 1
ATOM 771 O O . LEU A 1 107 ? -10.214 7.951 3.738 1.00 98.44 107 LEU A O 1
ATOM 775 N N . ASP A 1 108 ? -8.888 8.692 5.392 1.00 98.56 108 ASP A N 1
ATOM 776 C CA . ASP A 1 108 ? -9.949 9.381 6.129 1.00 98.56 108 ASP A CA 1
ATOM 777 C C . ASP A 1 108 ? -10.666 10.406 5.241 1.00 98.56 108 ASP A C 1
ATOM 779 O O . ASP A 1 108 ? -11.895 10.397 5.168 1.00 98.56 108 ASP A O 1
ATOM 783 N N . ARG A 1 109 ? -9.917 11.226 4.488 1.00 98.62 109 ARG A N 1
ATOM 784 C CA . ARG A 1 109 ? -10.500 12.177 3.521 1.00 98.62 109 ARG A CA 1
ATOM 785 C C . ARG A 1 109 ? -11.278 11.467 2.413 1.00 98.62 109 ARG A C 1
ATOM 787 O O . ARG A 1 109 ? -12.368 11.905 2.050 1.00 98.62 109 ARG A O 1
ATOM 794 N N . ALA A 1 110 ? -10.737 10.376 1.872 1.00 98.38 110 ALA A N 1
ATOM 795 C CA . ALA A 1 110 ? -11.377 9.621 0.798 1.00 98.38 110 ALA A CA 1
ATOM 796 C C . ALA A 1 110 ? -12.665 8.908 1.252 1.00 98.38 110 ALA A C 1
ATOM 798 O O . ALA A 1 110 ? -13.609 8.798 0.467 1.00 98.38 110 ALA A O 1
ATOM 799 N N . LEU A 1 111 ? -12.711 8.434 2.499 1.00 98.44 111 LEU A N 1
ATOM 800 C CA . LEU A 1 111 ? -13.894 7.838 3.120 1.00 98.44 111 LEU A CA 1
ATOM 801 C C . LEU A 1 111 ? -14.958 8.902 3.405 1.00 98.44 111 LEU A C 1
ATOM 803 O O . LEU A 1 111 ? -16.112 8.724 3.018 1.00 98.44 111 LEU A O 1
ATOM 807 N N . GLN A 1 112 ? -14.563 10.043 3.980 1.00 98.19 112 GLN A N 1
ATOM 808 C CA . GLN A 1 112 ? -15.462 11.175 4.235 1.00 98.19 112 GLN A CA 1
ATOM 809 C C . GLN A 1 112 ? -16.108 11.693 2.945 1.00 98.19 112 GLN A C 1
ATOM 811 O O . GLN A 1 112 ? -17.318 11.899 2.906 1.00 98.19 112 GLN A O 1
ATOM 816 N N . ALA A 1 113 ? -15.334 11.825 1.862 1.00 98.12 113 ALA A N 1
ATOM 817 C CA . ALA A 1 113 ? -15.850 12.225 0.552 1.00 98.12 113 ALA A CA 1
ATOM 818 C C . ALA A 1 113 ? -16.888 11.241 -0.029 1.00 98.12 113 ALA A C 1
ATOM 820 O O . ALA A 1 113 ? -17.674 11.619 -0.893 1.00 98.12 113 ALA A O 1
ATOM 821 N N . ARG A 1 114 ? -16.910 9.990 0.451 1.00 96.88 114 ARG A N 1
ATOM 822 C CA . ARG A 1 114 ? -17.903 8.958 0.103 1.00 96.88 114 ARG A CA 1
ATOM 823 C C . ARG A 1 114 ? -19.038 8.836 1.128 1.00 96.88 114 ARG A C 1
ATOM 825 O O . ARG A 1 114 ? -19.819 7.894 1.047 1.00 96.88 114 ARG A O 1
ATOM 832 N N . GLY A 1 115 ? -19.115 9.727 2.118 1.00 97.44 115 GLY A N 1
ATOM 833 C CA . GLY A 1 115 ? -20.102 9.645 3.200 1.00 97.44 115 GLY A CA 1
ATOM 834 C C . GLY A 1 115 ? -19.870 8.483 4.175 1.00 97.44 115 GLY A C 1
ATOM 835 O O . GLY A 1 115 ? -20.790 8.093 4.890 1.00 97.44 115 GLY A O 1
ATOM 836 N N . ARG A 1 116 ? -18.658 7.912 4.210 1.00 98.00 116 ARG A N 1
ATOM 837 C CA . ARG A 1 116 ? -18.274 6.814 5.111 1.00 98.00 116 ARG A CA 1
ATOM 838 C C . ARG A 1 116 ? -17.555 7.359 6.353 1.00 98.00 116 ARG A C 1
ATOM 840 O O . ARG A 1 116 ? -16.907 8.407 6.274 1.00 98.00 116 ARG A O 1
ATOM 847 N N . PRO A 1 117 ? -17.634 6.666 7.505 1.00 98.00 117 PRO A N 1
ATOM 848 C CA . PRO A 1 117 ? -16.890 7.070 8.692 1.00 98.00 117 PRO A CA 1
ATOM 849 C C . PRO A 1 117 ? -15.377 6.982 8.454 1.00 98.00 117 PRO A C 1
ATOM 851 O O . PRO A 1 117 ? -14.898 6.167 7.668 1.00 98.00 117 PRO A O 1
ATOM 854 N N . SER A 1 118 ? -14.622 7.818 9.163 1.00 98.19 118 SER A N 1
ATOM 855 C CA . SER A 1 118 ? -13.157 7.755 9.181 1.00 98.19 118 SER A CA 1
ATOM 856 C C . SER A 1 118 ? -12.647 6.530 9.942 1.00 98.19 118 SER A C 1
ATOM 858 O O . SER A 1 118 ? -13.362 5.942 10.758 1.00 98.19 118 SER A O 1
ATOM 860 N N . ILE A 1 119 ? -11.386 6.176 9.701 1.00 98.25 119 ILE A N 1
ATOM 861 C CA . ILE A 1 119 ? -10.671 5.139 10.442 1.00 98.25 119 ILE A CA 1
ATOM 862 C C . ILE A 1 119 ? -10.572 5.547 11.913 1.00 98.25 119 ILE A C 1
ATOM 864 O O . ILE A 1 119 ? -10.318 6.718 12.229 1.00 98.25 119 ILE A O 1
ATOM 868 N N . ALA A 1 120 ? -10.736 4.569 12.810 1.00 96.44 120 ALA A N 1
ATOM 869 C CA . ALA A 1 120 ? -10.706 4.775 14.253 1.00 96.44 120 ALA A CA 1
ATOM 870 C C . ALA A 1 120 ? -9.512 5.636 14.702 1.00 96.44 120 ALA A C 1
ATOM 872 O O . ALA A 1 120 ? -8.375 5.460 14.258 1.00 96.44 120 ALA A O 1
ATOM 873 N N . ARG A 1 121 ? -9.757 6.569 15.630 1.00 95.88 121 ARG A N 1
ATOM 874 C CA . ARG A 1 121 ? -8.702 7.439 16.183 1.00 95.88 121 ARG A CA 1
ATOM 875 C C . ARG A 1 121 ? -7.628 6.646 16.932 1.00 95.88 121 ARG A C 1
ATOM 877 O O . ARG A 1 121 ? -6.477 7.058 16.946 1.00 95.88 121 ARG A O 1
ATOM 884 N N . SER A 1 122 ? -8.012 5.527 17.537 1.00 95.62 122 SER A N 1
ATOM 885 C CA . SER A 1 122 ? -7.122 4.600 18.239 1.00 95.62 122 SER A CA 1
ATOM 886 C C . SER A 1 122 ? -6.374 3.640 17.307 1.00 95.62 122 SER A C 1
ATOM 888 O O . SER A 1 122 ? -5.758 2.706 17.805 1.00 95.62 122 SER A O 1
ATOM 890 N N . CYS A 1 123 ? -6.494 3.792 15.983 1.00 97.94 123 CYS A N 1
ATOM 891 C CA . CYS A 1 123 ? -5.775 2.958 15.028 1.00 97.94 123 CYS A CA 1
ATOM 892 C C . CYS A 1 123 ? -4.268 3.198 15.151 1.00 97.94 123 CYS A C 1
ATOM 894 O O . CYS A 1 123 ? -3.797 4.326 14.992 1.00 97.94 123 CYS A O 1
ATOM 896 N N . GLU A 1 124 ? -3.517 2.129 15.384 1.00 97.75 124 GLU A N 1
ATOM 897 C CA . GLU A 1 124 ? -2.060 2.146 15.327 1.00 97.75 124 GLU A CA 1
ATOM 898 C C . GLU A 1 124 ? -1.600 2.315 13.879 1.00 97.75 124 GLU A C 1
ATOM 900 O O . GLU A 1 124 ? -2.190 1.745 12.964 1.00 97.75 124 GLU A O 1
ATOM 905 N N . VAL A 1 125 ? -0.553 3.108 13.657 1.00 97.38 125 VAL A N 1
ATOM 906 C CA . VAL A 1 125 ? -0.057 3.436 12.310 1.00 97.38 125 VAL A CA 1
ATOM 907 C C . VAL A 1 125 ? 1.462 3.266 12.198 1.00 97.38 125 VAL A C 1
ATOM 909 O O . VAL A 1 125 ? 2.174 4.247 11.982 1.00 97.38 125 VAL A O 1
ATOM 912 N N . PRO A 1 126 ? 2.003 2.048 12.399 1.00 96.94 126 PRO A N 1
ATOM 913 C CA . PRO A 1 126 ? 3.440 1.827 12.308 1.00 96.94 126 PRO A CA 1
ATOM 914 C C . PRO A 1 126 ? 3.934 1.882 10.855 1.00 96.94 126 PRO A C 1
ATOM 916 O O . PRO A 1 126 ? 3.287 1.379 9.936 1.00 96.94 126 PRO A O 1
ATOM 919 N N . GLU A 1 127 ? 5.134 2.428 10.659 1.00 96.69 127 GLU A N 1
ATOM 920 C CA . GLU A 1 127 ? 5.877 2.340 9.401 1.00 96.69 127 GLU A CA 1
ATOM 921 C C . GLU A 1 127 ? 7.107 1.445 9.580 1.00 96.69 127 GLU A C 1
ATOM 923 O O . GLU A 1 127 ? 7.874 1.609 10.529 1.00 96.69 127 GLU A O 1
ATOM 928 N N . LEU A 1 128 ? 7.299 0.489 8.669 1.00 96.19 128 LEU A N 1
ATOM 929 C CA . LEU A 1 128 ? 8.402 -0.466 8.707 1.00 96.19 128 LEU A CA 1
ATOM 930 C C . LEU A 1 128 ? 9.245 -0.365 7.437 1.00 96.19 128 LEU A C 1
ATOM 932 O O . LEU A 1 128 ? 8.759 -0.588 6.325 1.00 96.19 128 LEU A O 1
ATOM 936 N N . LYS A 1 129 ? 10.540 -0.099 7.628 1.00 94.88 129 LYS A N 1
ATOM 937 C CA . LYS A 1 129 ? 11.532 -0.003 6.554 1.00 94.88 129 LYS A CA 1
ATOM 938 C C . LYS A 1 129 ? 12.548 -1.130 6.667 1.00 94.88 129 LYS A C 1
ATOM 940 O O . LYS A 1 129 ? 13.328 -1.176 7.614 1.00 94.88 129 LYS A O 1
ATOM 945 N N . HIS A 1 130 ? 12.549 -2.039 5.697 1.00 95.94 13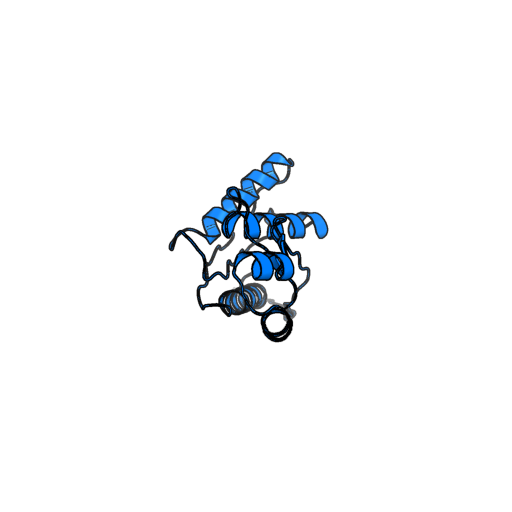0 HIS A N 1
ATOM 946 C CA . HIS A 1 130 ? 13.596 -3.055 5.569 1.00 95.94 130 HIS A CA 1
ATOM 947 C C . HIS A 1 130 ? 13.686 -3.554 4.129 1.00 95.94 130 HIS A C 1
ATOM 949 O O . HIS A 1 130 ? 13.328 -4.694 3.831 1.00 95.94 130 HIS A O 1
ATOM 955 N N . ALA A 1 131 ? 14.107 -2.669 3.229 1.00 95.94 131 ALA A N 1
ATOM 956 C CA . ALA A 1 131 ? 14.071 -2.919 1.794 1.00 95.94 131 ALA A CA 1
ATOM 957 C C . ALA A 1 131 ? 12.713 -3.542 1.352 1.00 95.94 131 ALA A C 1
ATOM 959 O O . ALA A 1 131 ? 11.662 -3.278 1.957 1.00 95.94 131 ALA A O 1
ATOM 960 N N . CYS A 1 132 ? 12.742 -4.471 0.392 1.00 97.00 132 CYS A N 1
ATOM 961 C CA . CYS A 1 132 ? 11.585 -5.252 -0.052 1.00 97.00 132 CYS A CA 1
ATOM 962 C C . CYS A 1 132 ? 10.927 -6.118 1.047 1.00 97.00 132 CYS A C 1
ATOM 964 O O . CYS A 1 132 ? 9.805 -6.587 0.859 1.00 97.00 132 CYS A O 1
ATOM 966 N N . LEU A 1 133 ? 11.580 -6.350 2.195 1.00 97.38 133 LEU A N 1
ATOM 967 C CA . LEU A 1 133 ? 11.014 -7.129 3.308 1.00 97.38 133 LEU A CA 1
ATOM 968 C C . LEU A 1 133 ? 10.127 -6.294 4.240 1.00 97.38 133 LEU A C 1
ATOM 970 O O . LEU A 1 133 ? 9.417 -6.875 5.064 1.00 97.38 133 LEU A O 1
ATOM 974 N N . GLY A 1 134 ? 10.118 -4.961 4.109 1.00 96.88 134 GLY A N 1
ATOM 975 C CA . GLY A 1 134 ? 9.301 -4.077 4.950 1.00 96.88 134 GLY A CA 1
ATOM 976 C C . GLY A 1 134 ? 7.820 -4.476 4.968 1.00 96.88 134 GLY A C 1
ATOM 977 O O . GLY A 1 134 ? 7.209 -4.524 6.034 1.00 96.88 134 GLY A O 1
ATOM 978 N N . GLY A 1 135 ? 7.268 -4.872 3.814 1.00 96.69 135 GLY A N 1
ATOM 979 C CA . GLY A 1 135 ? 5.891 -5.372 3.706 1.00 96.69 135 GLY A CA 1
ATOM 980 C C . GLY A 1 135 ? 5.642 -6.673 4.478 1.00 96.69 135 GLY A C 1
ATOM 981 O O . GLY A 1 135 ? 4.609 -6.818 5.127 1.00 96.69 135 GLY A O 1
ATOM 982 N N . ILE A 1 136 ? 6.606 -7.600 4.488 1.00 97.88 136 ILE A N 1
ATOM 983 C CA . ILE A 1 136 ? 6.498 -8.850 5.257 1.00 97.88 136 ILE A CA 1
ATOM 984 C C . ILE A 1 136 ? 6.561 -8.575 6.758 1.00 97.88 136 ILE A C 1
ATOM 986 O O . ILE A 1 136 ? 5.840 -9.210 7.528 1.00 97.88 136 ILE A O 1
ATOM 990 N N . TYR A 1 137 ? 7.394 -7.633 7.201 1.00 98.00 137 TYR A N 1
ATOM 991 C CA . TYR A 1 137 ? 7.423 -7.251 8.612 1.00 98.00 137 TYR A CA 1
ATOM 992 C C . TYR A 1 137 ? 6.159 -6.511 9.042 1.00 98.00 137 TYR A C 1
ATOM 994 O O . TYR A 1 137 ? 5.671 -6.786 10.136 1.00 98.00 137 TYR A O 1
ATOM 1002 N N . ALA A 1 138 ? 5.584 -5.666 8.180 1.00 97.88 138 ALA A N 1
ATOM 1003 C CA . ALA A 1 138 ? 4.276 -5.062 8.419 1.00 97.88 138 ALA A CA 1
ATOM 1004 C C . ALA A 1 138 ? 3.188 -6.136 8.576 1.00 97.88 138 ALA A C 1
ATOM 1006 O O . ALA A 1 138 ? 2.472 -6.133 9.573 1.00 97.88 138 ALA A O 1
ATOM 1007 N N . LEU A 1 139 ? 3.142 -7.123 7.672 1.00 97.56 139 LEU A N 1
ATOM 1008 C CA . LEU A 1 139 ? 2.205 -8.246 7.764 1.00 97.56 139 LEU A CA 1
ATOM 1009 C C . LEU A 1 139 ? 2.409 -9.071 9.045 1.00 97.56 139 LEU A C 1
ATOM 1011 O O . LEU A 1 139 ? 1.447 -9.403 9.729 1.00 97.56 139 LEU A O 1
ATOM 1015 N N . LYS A 1 140 ? 3.657 -9.380 9.416 1.00 96.94 140 LYS A N 1
ATOM 1016 C CA . LYS A 1 140 ? 3.959 -10.077 10.679 1.00 96.94 140 LYS A CA 1
ATOM 1017 C C . LYS A 1 140 ? 3.540 -9.260 11.905 1.00 96.94 140 LYS A C 1
ATOM 1019 O O . LYS A 1 140 ? 3.096 -9.849 12.886 1.00 96.94 140 LYS A O 1
ATOM 1024 N N . GLY A 1 141 ? 3.695 -7.936 11.864 1.00 96.81 141 GLY A N 1
ATOM 1025 C CA . GLY A 1 141 ? 3.210 -7.022 12.899 1.00 96.81 141 GLY A CA 1
ATOM 1026 C C . GLY A 1 141 ? 1.688 -7.064 13.024 1.00 96.81 141 GLY A C 1
ATOM 1027 O O . GLY A 1 141 ? 1.183 -7.304 14.116 1.00 96.81 141 GLY A O 1
ATOM 1028 N N . ALA A 1 142 ? 0.977 -6.963 11.899 1.00 97.06 142 ALA A N 1
ATOM 1029 C CA . ALA A 1 142 ? -0.482 -7.054 11.841 1.00 97.06 142 ALA A CA 1
ATOM 1030 C C . ALA A 1 142 ? -1.011 -8.401 12.364 1.00 97.06 142 ALA A C 1
ATOM 1032 O O . ALA A 1 142 ? -1.962 -8.433 13.140 1.00 97.06 142 ALA A O 1
ATOM 1033 N N . LEU A 1 143 ? -0.362 -9.519 12.016 1.00 96.12 143 LEU A N 1
ATOM 1034 C CA . LEU A 1 143 ? -0.731 -10.842 12.536 1.00 96.12 143 LEU A CA 1
ATOM 1035 C C . LEU A 1 143 ? -0.544 -10.945 14.056 1.00 96.12 143 LEU A C 1
ATOM 1037 O O . LEU A 1 143 ? -1.375 -11.547 14.730 1.00 96.12 143 LEU A O 1
ATOM 1041 N N . ARG A 1 144 ? 0.523 -10.352 14.607 1.00 95.62 144 ARG A N 1
ATOM 1042 C CA . ARG A 1 144 ? 0.742 -10.312 16.063 1.00 95.62 144 ARG A CA 1
ATOM 1043 C C . ARG A 1 144 ? -0.299 -9.450 16.761 1.00 95.62 144 ARG A C 1
ATOM 1045 O O . ARG A 1 144 ? -0.890 -9.910 17.728 1.00 95.62 144 ARG A O 1
ATOM 1052 N N . TYR A 1 145 ? -0.569 -8.262 16.229 1.00 96.38 145 TYR A N 1
ATOM 1053 C CA . TYR A 1 145 ? -1.632 -7.399 16.730 1.00 96.38 145 TYR A CA 1
ATOM 1054 C C . TYR A 1 145 ? -2.981 -8.129 16.744 1.00 96.38 145 TYR A C 1
ATOM 1056 O O . TYR A 1 145 ? -3.666 -8.153 17.762 1.00 96.38 145 TYR A O 1
ATOM 1064 N N . ALA A 1 146 ? -3.332 -8.804 15.646 1.00 95.00 146 ALA A N 1
ATOM 1065 C CA . ALA A 1 146 ? -4.569 -9.572 15.540 1.00 95.00 146 ALA A CA 1
ATOM 1066 C C . ALA A 1 146 ? -4.648 -10.734 16.548 1.00 95.00 146 ALA A C 1
ATOM 1068 O O . ALA A 1 146 ? -5.726 -11.019 17.063 1.00 95.00 146 ALA A O 1
ATOM 1069 N N . ALA A 1 147 ? -3.524 -11.389 16.851 1.00 94.19 147 ALA A N 1
ATOM 1070 C CA . ALA A 1 147 ? -3.470 -12.471 17.834 1.00 94.19 147 ALA A CA 1
ATOM 1071 C C . ALA A 1 147 ? -3.534 -11.985 19.292 1.00 94.19 147 ALA A C 1
ATOM 1073 O O . ALA A 1 147 ? -4.039 -12.712 20.147 1.00 94.19 147 ALA A O 1
ATOM 1074 N N . CYS A 1 148 ? -2.973 -10.809 19.586 1.00 93.06 148 CYS A N 1
ATOM 1075 C CA . CYS A 1 148 ? -2.649 -10.406 20.956 1.00 93.06 148 CYS A CA 1
ATOM 1076 C C . CYS A 1 148 ? -3.430 -9.181 21.456 1.00 93.06 148 CYS A C 1
ATOM 1078 O O . CYS A 1 148 ? -3.813 -9.158 22.622 1.00 93.06 148 CYS A O 1
ATOM 1080 N N . ASP A 1 149 ? -3.701 -8.199 20.590 1.00 93.19 149 ASP A N 1
ATOM 1081 C CA . ASP A 1 149 ? -4.093 -6.838 21.002 1.00 93.19 149 ASP A CA 1
ATOM 1082 C C . ASP A 1 149 ? -5.407 -6.348 20.359 1.00 93.19 149 ASP A C 1
ATOM 1084 O O . ASP A 1 149 ? -6.032 -5.379 20.811 1.00 93.19 149 ASP A O 1
ATOM 1088 N N . ALA A 1 150 ? -5.843 -6.996 19.276 1.00 91.12 150 ALA A N 1
ATOM 1089 C CA . ALA A 1 150 ? -6.958 -6.518 18.466 1.00 91.12 150 ALA A CA 1
ATOM 1090 C C . ALA A 1 150 ? -8.315 -6.618 19.173 1.00 91.12 150 ALA A C 1
ATOM 1092 O O . ALA A 1 150 ? -9.166 -5.748 18.968 1.00 91.12 150 ALA A O 1
ATOM 1093 N N . GLY A 1 151 ? -8.529 -7.650 19.996 1.00 89.25 151 GLY A N 1
ATOM 1094 C CA . GLY A 1 151 ? -9.871 -8.016 20.447 1.00 89.25 151 GLY A CA 1
ATOM 1095 C C . GLY A 1 151 ? -10.734 -8.420 19.246 1.00 89.25 151 GLY A C 1
ATOM 1096 O O . GLY A 1 151 ? -10.459 -9.425 18.600 1.00 89.25 151 GLY A O 1
ATOM 1097 N N . ASP A 1 152 ? -11.751 -7.621 18.924 1.00 88.56 152 ASP A N 1
ATOM 1098 C CA . ASP A 1 152 ? -12.648 -7.787 17.769 1.00 88.56 152 ASP A CA 1
ATOM 1099 C C . ASP A 1 152 ? -12.292 -6.891 16.557 1.00 88.56 152 ASP A C 1
ATOM 1101 O O . ASP A 1 152 ? -13.007 -6.878 15.540 1.00 88.56 152 ASP A O 1
ATOM 1105 N N . ARG A 1 153 ? -11.194 -6.128 16.662 1.00 93.19 153 ARG A N 1
ATOM 1106 C CA . ARG A 1 153 ? -10.703 -5.189 15.640 1.00 93.19 153 ARG A CA 1
ATOM 1107 C C . ARG A 1 153 ? -9.915 -5.883 14.525 1.00 93.19 153 ARG A C 1
ATOM 1109 O O . ARG A 1 153 ? -9.515 -7.037 14.628 1.00 93.19 153 ARG A O 1
ATOM 1116 N N . LEU A 1 154 ? -9.702 -5.141 13.442 1.00 94.00 154 LEU A N 1
ATOM 1117 C CA . LEU A 1 154 ? -8.988 -5.550 12.232 1.00 94.00 154 LEU A CA 1
ATOM 1118 C C . LEU A 1 154 ? -7.607 -4.881 12.153 1.00 94.00 154 LEU A C 1
ATOM 1120 O O . LEU A 1 154 ? -7.388 -3.837 12.772 1.00 94.00 154 LEU A O 1
ATOM 1124 N N . ALA A 1 155 ? -6.710 -5.463 11.360 1.00 88.62 155 ALA A N 1
ATOM 1125 C CA . ALA A 1 155 ? -5.384 -4.937 11.030 1.00 88.62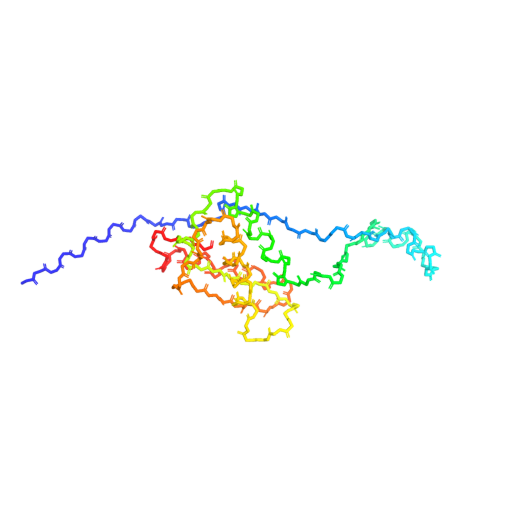 155 ALA A CA 1
ATOM 1126 C C . ALA A 1 155 ? -5.127 -4.999 9.523 1.00 88.62 155 ALA A C 1
ATOM 1128 O O . ALA A 1 155 ? -5.751 -5.869 8.870 1.00 88.62 155 ALA A O 1
#